Protein AF-A0A1M6CN51-F1 (afdb_monomer_lite)

Structure (mmCIF, N/CA/C/O backbone):
data_AF-A0A1M6CN51-F1
#
_entry.id   AF-A0A1M6CN51-F1
#
loop_
_atom_site.group_PDB
_atom_site.id
_atom_site.type_symbol
_atom_site.label_atom_id
_atom_site.label_alt_id
_atom_site.label_comp_id
_atom_site.label_asym_id
_atom_site.label_entity_id
_atom_site.label_seq_id
_atom_site.pdbx_PDB_ins_code
_atom_site.Cartn_x
_atom_site.Cartn_y
_atom_site.Cartn_z
_atom_site.occupancy
_atom_site.B_iso_or_equiv
_atom_site.auth_seq_id
_atom_site.auth_comp_id
_atom_site.auth_asym_id
_atom_site.auth_atom_id
_atom_site.pdbx_PDB_model_num
ATOM 1 N N . MET A 1 1 ? 4.455 13.875 -5.455 1.00 70.81 1 MET A N 1
ATOM 2 C CA . MET A 1 1 ? 3.608 12.753 -5.972 1.00 70.81 1 MET A CA 1
ATOM 3 C C . MET A 1 1 ? 3.822 12.435 -7.458 1.00 70.81 1 MET A C 1
ATOM 5 O O . MET A 1 1 ? 3.628 13.310 -8.303 1.00 70.81 1 MET A O 1
ATOM 9 N N . SER A 1 2 ? 4.143 11.177 -7.787 1.00 81.31 2 SER A N 1
ATOM 10 C CA . SER A 1 2 ? 4.298 10.667 -9.165 1.00 81.31 2 SER A CA 1
ATOM 11 C C . SER A 1 2 ? 2.958 10.481 -9.903 1.00 81.31 2 SER A C 1
ATOM 13 O O . SER A 1 2 ? 1.896 10.460 -9.279 1.00 81.31 2 SER A O 1
ATOM 15 N N . LYS A 1 3 ? 2.988 10.319 -11.240 1.00 83.62 3 LYS A N 1
ATOM 16 C CA . LYS A 1 3 ? 1.780 10.038 -12.046 1.00 83.62 3 LYS A CA 1
ATOM 17 C C . LYS A 1 3 ? 1.079 8.756 -11.584 1.00 83.62 3 LYS A C 1
ATOM 19 O O . LYS A 1 3 ? -0.116 8.791 -11.320 1.00 83.62 3 LYS A O 1
ATOM 24 N N . PHE A 1 4 ? 1.836 7.674 -11.394 1.00 84.75 4 PHE A N 1
ATOM 25 C CA . PHE A 1 4 ? 1.310 6.411 -10.875 1.00 84.75 4 PHE A CA 1
ATOM 26 C C . PHE A 1 4 ? 0.588 6.593 -9.532 1.00 84.75 4 PHE A C 1
ATOM 28 O O . PHE A 1 4 ? -0.535 6.124 -9.374 1.00 84.75 4 PHE A O 1
ATOM 35 N N . GLN A 1 5 ? 1.192 7.322 -8.582 1.00 87.62 5 GLN A N 1
ATOM 36 C CA . GLN A 1 5 ? 0.564 7.596 -7.284 1.00 87.62 5 GLN A CA 1
ATOM 37 C C . GLN A 1 5 ? -0.770 8.335 -7.450 1.00 87.62 5 GLN A C 1
ATOM 39 O O . GLN A 1 5 ? -1.761 7.958 -6.827 1.00 87.62 5 GLN A O 1
ATOM 44 N N . LYS A 1 6 ? -0.813 9.358 -8.314 1.00 88.75 6 LYS A N 1
ATOM 45 C CA . LYS A 1 6 ? -2.038 10.122 -8.594 1.00 88.75 6 LYS A CA 1
ATOM 46 C C . LYS A 1 6 ? -3.128 9.241 -9.200 1.00 88.75 6 LYS A C 1
ATOM 48 O O . LYS A 1 6 ? -4.246 9.244 -8.692 1.00 88.75 6 LYS A O 1
ATOM 53 N N . ASP A 1 7 ? -2.801 8.467 -10.232 1.00 90.19 7 ASP A N 1
ATOM 54 C CA . ASP A 1 7 ? -3.760 7.591 -10.915 1.00 90.19 7 ASP A CA 1
ATOM 55 C C . ASP A 1 7 ? -4.282 6.496 -9.975 1.00 90.19 7 ASP A C 1
ATOM 57 O O . ASP A 1 7 ? -5.479 6.197 -9.957 1.00 90.19 7 ASP A O 1
ATOM 61 N N . PHE A 1 8 ? -3.409 5.950 -9.125 1.00 91.81 8 PHE A N 1
ATOM 62 C CA . PHE A 1 8 ? -3.781 4.968 -8.114 1.00 91.81 8 PHE A CA 1
ATOM 63 C C . PHE A 1 8 ? -4.723 5.536 -7.056 1.00 91.81 8 PHE A C 1
ATOM 65 O O . PHE A 1 8 ? -5.809 4.989 -6.857 1.00 91.81 8 PHE A O 1
ATOM 72 N N . PHE A 1 9 ? -4.375 6.657 -6.424 1.00 92.94 9 PHE A N 1
ATOM 73 C CA . PHE A 1 9 ? -5.248 7.278 -5.428 1.00 92.94 9 PHE A CA 1
ATOM 74 C C . PHE A 1 9 ? -6.571 7.751 -6.034 1.00 92.94 9 PHE A C 1
ATOM 76 O O . PHE A 1 9 ? -7.628 7.513 -5.451 1.00 92.94 9 PHE A O 1
ATOM 83 N N . TYR A 1 10 ? -6.547 8.318 -7.241 1.00 92.75 10 TYR A N 1
ATOM 84 C CA . TYR A 1 10 ? -7.762 8.679 -7.969 1.00 92.75 10 TYR A CA 1
ATOM 85 C C . TYR A 1 10 ? -8.658 7.458 -8.212 1.00 92.75 10 TYR A C 1
ATOM 87 O O . TYR A 1 10 ? -9.875 7.528 -8.026 1.00 92.75 10 TYR A O 1
ATOM 95 N N . LYS A 1 11 ? -8.077 6.314 -8.591 1.00 92.62 11 LYS A N 1
ATOM 96 C CA . LYS A 1 11 ? -8.832 5.076 -8.793 1.00 92.62 11 LYS A CA 1
ATOM 97 C C . LYS A 1 11 ? -9.428 4.554 -7.483 1.00 92.62 11 LYS A C 1
ATOM 99 O O . LYS A 1 11 ? -10.592 4.153 -7.476 1.00 92.62 11 LYS A O 1
ATOM 104 N N . LEU A 1 12 ? -8.669 4.584 -6.386 1.00 94.19 12 LEU A N 1
ATOM 105 C CA . LEU A 1 12 ? -9.146 4.181 -5.059 1.00 94.19 12 LEU A CA 1
ATOM 106 C C . LEU A 1 12 ? -10.348 5.020 -4.603 1.00 94.19 12 LEU A C 1
ATOM 108 O O . LEU A 1 12 ? -11.352 4.453 -4.163 1.00 94.19 12 LEU A O 1
ATOM 112 N N . ILE A 1 13 ? -10.276 6.343 -4.768 1.00 94.12 13 ILE A N 1
ATOM 113 C CA . ILE A 1 13 ? -11.360 7.261 -4.398 1.00 94.12 13 ILE A CA 1
ATOM 114 C C . ILE A 1 13 ? -12.605 6.984 -5.245 1.00 94.12 13 ILE A C 1
ATOM 116 O O . ILE A 1 13 ? -13.660 6.639 -4.719 1.00 94.12 13 ILE A O 1
ATOM 120 N N . ASN A 1 14 ? -12.478 7.073 -6.571 1.00 93.56 14 ASN A N 1
ATOM 121 C CA . ASN A 1 14 ? -13.646 7.109 -7.456 1.00 93.56 14 ASN A CA 1
ATOM 122 C C . ASN A 1 14 ? -14.290 5.746 -7.710 1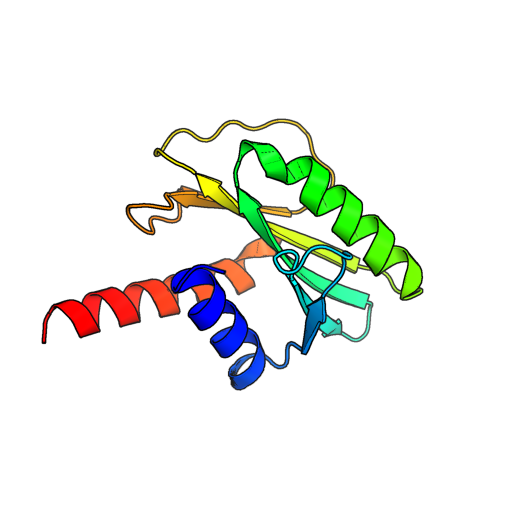.00 93.56 14 ASN A C 1
ATOM 124 O O . ASN A 1 14 ? -15.427 5.688 -8.168 1.00 93.56 14 ASN A O 1
ATOM 128 N N . SER A 1 15 ? -13.565 4.646 -7.497 1.00 92.81 15 SER A N 1
ATOM 129 C CA . SER A 1 15 ? -14.065 3.302 -7.820 1.00 92.81 15 SER A CA 1
ATOM 130 C C . SER A 1 15 ? -14.194 2.379 -6.613 1.00 92.81 15 SER A C 1
ATOM 132 O O . SER A 1 15 ? -14.909 1.387 -6.708 1.00 92.81 15 SER A O 1
ATOM 134 N N . TYR A 1 16 ? -13.521 2.667 -5.494 1.00 93.06 16 TYR A N 1
ATOM 135 C CA . TYR A 1 16 ? -13.432 1.718 -4.378 1.00 93.06 16 TYR A CA 1
ATOM 136 C C . TYR A 1 16 ? -13.848 2.289 -3.019 1.00 93.06 16 TYR A C 1
ATOM 138 O O . TYR A 1 16 ? -13.828 1.541 -2.034 1.00 93.06 16 TYR A O 1
ATOM 146 N N . GLY A 1 17 ? -14.281 3.554 -2.969 1.00 92.94 17 GLY A N 1
ATOM 147 C CA . GLY A 1 17 ? -14.813 4.192 -1.762 1.00 92.94 17 GLY A CA 1
ATOM 148 C C . GLY A 1 17 ? -13.744 4.521 -0.722 1.00 92.94 17 GLY A C 1
ATOM 149 O O . GLY A 1 17 ? -14.035 4.512 0.471 1.00 92.94 17 GLY A O 1
ATOM 150 N N . PHE A 1 18 ? -12.504 4.747 -1.159 1.00 96.62 18 PHE A N 1
ATOM 151 C CA . PHE A 1 18 ? -11.449 5.236 -0.278 1.00 96.62 18 PHE A CA 1
ATOM 152 C C . PHE A 1 18 ? -11.548 6.754 -0.102 1.00 96.62 18 PHE A C 1
ATOM 154 O O . PHE A 1 18 ? -11.944 7.478 -1.013 1.00 96.62 18 PHE A O 1
ATOM 161 N N . VAL A 1 19 ? -11.102 7.232 1.051 1.00 95.25 19 VAL A N 1
ATOM 162 C CA . VAL A 1 19 ? -10.774 8.636 1.304 1.00 95.25 19 VAL A CA 1
ATOM 163 C C . VAL A 1 19 ? -9.256 8.744 1.367 1.00 95.25 19 VAL A C 1
ATOM 165 O O . VAL A 1 19 ? -8.609 7.857 1.914 1.00 95.25 19 VAL A O 1
ATOM 168 N N . VAL A 1 20 ? -8.671 9.791 0.794 1.00 93.44 20 VAL A N 1
ATOM 169 C CA . VAL A 1 20 ? -7.226 10.033 0.893 1.00 93.44 20 VAL A CA 1
ATOM 170 C C . VAL A 1 20 ? -6.991 11.166 1.872 1.00 93.44 20 VAL A C 1
ATOM 172 O O . VAL A 1 20 ? -7.557 12.246 1.723 1.00 93.44 20 VAL A O 1
ATOM 175 N N . GLU A 1 21 ? -6.163 10.898 2.872 1.00 92.19 21 GLU A N 1
ATOM 176 C CA . GLU A 1 21 ? -5.802 11.833 3.928 1.00 92.19 21 GLU A CA 1
ATOM 177 C C . GLU A 1 21 ? -4.278 12.013 3.933 1.00 92.19 21 GLU A C 1
ATOM 179 O O . GLU A 1 21 ? -3.517 11.089 3.629 1.00 92.19 21 GLU A O 1
ATOM 184 N N . GLN A 1 22 ? -3.828 13.222 4.257 1.00 86.88 22 GLN A N 1
ATOM 185 C CA . GLN A 1 22 ? -2.421 13.497 4.525 1.00 86.88 22 GLN A CA 1
ATOM 186 C C . GLN A 1 22 ? -2.140 13.151 5.991 1.00 86.88 22 GLN A C 1
ATOM 188 O O . GLN A 1 22 ? -2.904 13.552 6.871 1.00 86.88 22 GLN A O 1
ATOM 193 N N . TYR A 1 23 ? -1.079 12.386 6.250 1.00 79.25 23 TYR A N 1
ATOM 194 C CA . TYR A 1 23 ? -0.796 11.851 7.590 1.00 79.25 23 TYR A CA 1
ATOM 195 C C . TYR A 1 23 ? 0.514 12.357 8.203 1.00 79.25 23 TYR A C 1
ATOM 197 O O . TYR A 1 23 ? 0.829 12.005 9.338 1.00 79.25 23 TYR A O 1
ATOM 205 N N . SER A 1 24 ? 1.269 13.191 7.486 1.00 76.38 24 SER A N 1
ATOM 206 C CA . SER A 1 24 ? 2.437 13.887 8.026 1.00 76.38 24 SER A CA 1
ATOM 207 C C . SER A 1 24 ? 2.479 15.344 7.561 1.00 76.38 24 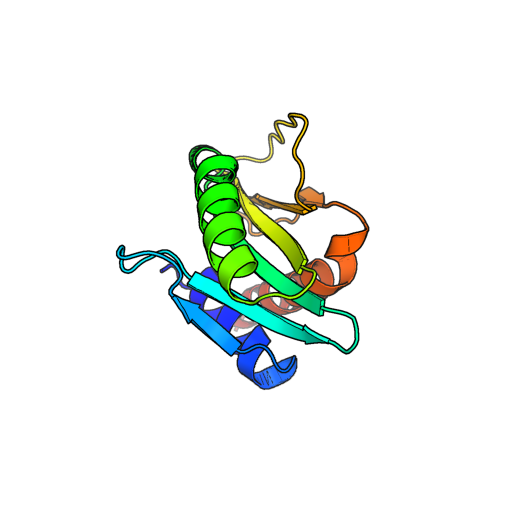SER A C 1
ATOM 209 O O . SER A 1 24 ? 1.839 15.715 6.579 1.00 76.38 24 SER A O 1
ATOM 211 N N . GLU A 1 25 ? 3.246 16.176 8.269 1.00 69.94 25 GLU A N 1
ATOM 212 C CA . GLU A 1 25 ? 3.440 17.595 7.930 1.00 69.94 25 GLU A CA 1
ATOM 213 C C . GLU A 1 25 ? 4.181 17.802 6.599 1.00 69.94 25 GLU A C 1
ATOM 215 O O . GLU A 1 25 ? 4.228 18.913 6.077 1.00 69.94 25 GLU A O 1
ATOM 220 N N . THR A 1 26 ? 4.756 16.740 6.025 1.00 66.62 26 THR A N 1
ATOM 221 C CA . THR A 1 26 ? 5.386 16.808 4.705 1.00 66.62 26 THR A CA 1
ATOM 222 C C . THR A 1 26 ? 4.344 16.611 3.607 1.00 66.62 26 THR A C 1
ATOM 224 O O . THR A 1 26 ? 3.492 15.728 3.698 1.00 66.62 26 THR A O 1
ATOM 227 N N . GLU A 1 27 ? 4.420 17.415 2.544 1.00 61.12 27 GLU A N 1
ATOM 228 C CA . GLU A 1 27 ? 3.436 17.441 1.445 1.00 61.12 27 GLU A CA 1
ATOM 229 C C . GLU A 1 27 ? 3.365 16.155 0.597 1.00 61.12 27 GLU A C 1
ATOM 231 O O . GLU A 1 27 ? 2.604 16.098 -0.366 1.00 61.12 27 GLU A O 1
ATOM 236 N N . GLU A 1 28 ? 4.151 15.121 0.904 1.00 71.00 28 GLU A N 1
ATOM 237 C CA . GLU A 1 28 ? 4.250 13.915 0.071 1.00 71.00 28 GLU A CA 1
ATOM 238 C C . GLU A 1 28 ? 3.707 12.635 0.723 1.00 71.00 28 GLU A C 1
ATOM 240 O O . GLU A 1 28 ? 3.558 11.624 0.030 1.00 71.00 28 GLU A O 1
ATOM 245 N N . ASP A 1 29 ? 3.346 12.678 2.008 1.00 82.56 29 ASP A N 1
ATOM 246 C CA . ASP A 1 29 ? 2.899 11.508 2.769 1.00 82.56 29 ASP A CA 1
ATOM 247 C C . ASP A 1 29 ? 1.362 11.410 2.768 1.00 82.56 29 ASP A C 1
ATOM 249 O O . ASP A 1 29 ? 0.660 11.998 3.599 1.00 82.56 29 ASP A O 1
ATOM 253 N N . PHE A 1 30 ? 0.838 10.631 1.817 1.00 90.38 30 PHE A N 1
ATOM 254 C CA . PHE A 1 30 ? -0.594 10.366 1.660 1.00 90.38 30 PHE A CA 1
ATOM 255 C C . PHE A 1 30 ? -0.965 8.916 1.957 1.00 90.38 30 PHE A C 1
ATOM 257 O O . PHE A 1 30 ? -0.263 7.968 1.599 1.00 90.38 30 PHE A O 1
ATOM 264 N N . LEU A 1 31 ? -2.131 8.767 2.567 1.00 93.06 31 LEU A N 1
ATOM 265 C CA . LEU A 1 31 ? -2.696 7.528 3.072 1.00 93.06 31 LEU A CA 1
ATOM 266 C C . LEU A 1 31 ? -4.115 7.410 2.523 1.00 93.06 31 LEU A C 1
ATOM 268 O O . LEU A 1 31 ? -4.949 8.286 2.742 1.00 93.06 31 LEU A O 1
ATOM 272 N N . ALA A 1 32 ? -4.406 6.315 1.826 1.00 96.44 32 ALA A N 1
ATOM 273 C CA . ALA A 1 32 ? -5.771 5.988 1.443 1.00 96.44 32 ALA A CA 1
ATOM 274 C C . ALA A 1 32 ? -6.423 5.134 2.528 1.00 96.44 32 ALA A C 1
ATOM 276 O O . ALA A 1 32 ? -5.869 4.116 2.934 1.00 96.44 32 ALA A O 1
ATOM 277 N N . LEU A 1 33 ? -7.618 5.522 2.956 1.00 96.88 33 LEU A N 1
ATOM 278 C CA . LEU A 1 33 ? -8.405 4.873 3.991 1.00 96.88 33 LEU A CA 1
ATOM 279 C C . LEU A 1 33 ? -9.725 4.370 3.435 1.00 96.88 33 LEU A C 1
ATOM 281 O O . LEU A 1 33 ? -10.487 5.127 2.836 1.00 96.88 33 LEU A O 1
ATOM 285 N N . LYS A 1 34 ? -10.038 3.110 3.712 1.00 96.06 34 LYS A N 1
ATOM 286 C CA . LYS A 1 34 ? -11.378 2.564 3.543 1.00 96.06 34 LYS A CA 1
ATOM 287 C C . LYS A 1 34 ? -11.893 2.070 4.884 1.00 96.06 34 LYS A C 1
ATOM 289 O O . LYS A 1 34 ? -11.339 1.144 5.474 1.00 96.06 34 LYS A O 1
ATOM 294 N N . TYR A 1 35 ? -12.961 2.700 5.352 1.00 94.44 35 TYR A N 1
ATOM 295 C CA . TYR A 1 35 ? -13.647 2.303 6.572 1.00 94.44 35 TYR A CA 1
ATOM 296 C C . TYR A 1 35 ? -14.511 1.072 6.279 1.00 94.44 35 TYR A C 1
ATOM 298 O O . TYR A 1 35 ? -15.334 1.084 5.364 1.00 94.44 35 TYR A O 1
ATOM 306 N N . ILE A 1 36 ? -14.291 0.008 7.043 1.00 92.06 36 ILE A N 1
ATOM 307 C CA . ILE A 1 36 ? -15.057 -1.241 7.011 1.00 92.06 36 ILE A CA 1
ATOM 308 C C . ILE A 1 36 ? -15.663 -1.483 8.398 1.00 92.06 36 ILE A C 1
ATOM 310 O O . ILE A 1 36 ? -15.274 -0.819 9.360 1.00 92.06 36 ILE A O 1
ATOM 314 N N . GLU A 1 37 ? -16.618 -2.410 8.512 1.00 89.81 37 GLU A N 1
ATOM 315 C CA . GLU A 1 37 ? -17.333 -2.673 9.775 1.00 89.81 37 GLU A CA 1
ATOM 316 C C . GLU A 1 37 ? -16.370 -2.896 10.953 1.00 89.81 37 GLU A C 1
ATOM 318 O O . GLU A 1 37 ? -16.511 -2.263 11.999 1.00 89.81 37 GLU A O 1
ATOM 323 N N . ASP A 1 38 ? -15.319 -3.690 10.733 1.00 87.38 38 ASP A N 1
ATOM 324 C CA . ASP A 1 38 ? -14.370 -4.099 11.774 1.00 87.38 38 ASP A CA 1
ATOM 325 C C . ASP A 1 38 ? -13.093 -3.248 11.869 1.00 87.38 38 ASP A C 1
ATOM 327 O O . ASP A 1 38 ? -12.196 -3.571 12.653 1.00 87.38 38 ASP A O 1
ATOM 331 N N . GLY A 1 39 ? -12.965 -2.161 11.099 1.00 95.25 39 GLY A N 1
ATOM 332 C CA . GLY A 1 39 ? -11.751 -1.347 11.142 1.00 95.25 39 GLY A CA 1
ATOM 333 C C . GLY A 1 39 ? -11.477 -0.482 9.919 1.00 95.25 39 GLY A C 1
ATOM 334 O O . GLY A 1 39 ? -12.378 -0.009 9.229 1.00 95.25 39 GLY A O 1
ATOM 335 N N . ILE A 1 40 ? -10.194 -0.237 9.684 1.00 96.19 40 ILE A N 1
ATOM 336 C CA . ILE A 1 40 ? -9.681 0.612 8.616 1.00 96.19 40 ILE A CA 1
ATOM 337 C C . ILE A 1 40 ? -8.742 -0.215 7.742 1.00 96.19 40 ILE A C 1
ATOM 339 O O . ILE A 1 40 ? -7.716 -0.716 8.198 1.00 96.19 40 ILE A O 1
ATOM 343 N N . TYR A 1 41 ? -9.082 -0.324 6.466 1.00 95.25 41 TYR A N 1
ATOM 344 C CA . TYR A 1 41 ? -8.190 -0.858 5.449 1.00 95.25 41 TYR A CA 1
ATOM 345 C C . TYR A 1 41 ? -7.390 0.308 4.866 1.00 95.25 41 TYR A C 1
ATOM 347 O O . TYR A 1 41 ? -7.970 1.171 4.199 1.00 95.25 41 TYR A O 1
ATOM 355 N N . SER A 1 42 ? -6.088 0.379 5.151 1.00 96.75 42 SER A N 1
ATOM 356 C CA . SER A 1 42 ? -5.249 1.508 4.750 1.00 96.75 42 SER A CA 1
ATOM 357 C C . SER A 1 42 ? -4.203 1.125 3.709 1.00 96.75 42 SER A C 1
ATOM 359 O O . SER A 1 42 ? -3.664 0.019 3.714 1.00 96.75 42 SER A O 1
ATOM 361 N N . VAL A 1 43 ? -3.919 2.051 2.793 1.00 97.38 43 VAL A N 1
ATOM 362 C CA . VAL A 1 43 ? -2.915 1.876 1.740 1.00 97.38 43 VAL A CA 1
ATOM 363 C C . VAL A 1 43 ? -1.981 3.077 1.708 1.00 97.38 43 VAL A C 1
ATOM 365 O O . VAL A 1 43 ? -2.440 4.217 1.629 1.00 97.38 43 VAL A O 1
ATOM 368 N N . ILE A 1 44 ? -0.678 2.811 1.721 1.00 95.56 44 ILE A N 1
ATOM 369 C CA . ILE A 1 44 ? 0.385 3.809 1.557 1.00 95.56 44 ILE A CA 1
ATOM 370 C C . ILE A 1 44 ? 1.307 3.407 0.404 1.00 95.56 44 ILE A C 1
ATOM 372 O O . ILE A 1 44 ? 1.323 2.247 -0.013 1.00 95.56 44 ILE A O 1
ATOM 376 N N . ILE A 1 45 ? 2.076 4.365 -0.113 1.00 94.50 45 ILE A N 1
ATOM 377 C CA . ILE A 1 45 ? 3.096 4.123 -1.139 1.00 94.50 45 ILE A CA 1
ATOM 378 C C . ILE A 1 45 ? 4.439 4.606 -0.605 1.00 94.50 45 ILE A C 1
ATOM 380 O O . ILE A 1 45 ? 4.560 5.761 -0.205 1.00 94.50 45 ILE A O 1
ATOM 384 N N . SER A 1 46 ? 5.454 3.748 -0.646 1.00 92.94 46 SER A N 1
ATOM 385 C CA . SER A 1 46 ? 6.794 4.054 -0.141 1.00 92.94 46 SER A CA 1
ATOM 386 C C . SER A 1 46 ? 7.867 3.710 -1.167 1.00 92.94 46 SER A C 1
ATOM 388 O O . SER A 1 46 ? 7.690 2.816 -1.994 1.00 92.94 46 SER A O 1
ATOM 390 N N . LYS A 1 47 ? 9.014 4.386 -1.089 1.00 92.25 47 LYS A N 1
ATOM 391 C CA . LYS A 1 47 ? 10.260 3.872 -1.676 1.00 92.25 47 LYS A CA 1
ATOM 392 C C . LYS A 1 47 ? 10.795 2.751 -0.787 1.00 92.25 47 LYS A C 1
ATOM 394 O O . LYS A 1 47 ? 10.542 2.770 0.417 1.00 92.25 47 LYS A O 1
ATOM 399 N N . GLU A 1 48 ? 11.567 1.821 -1.345 1.00 91.69 48 GLU A N 1
ATOM 400 C CA . GLU A 1 48 ? 12.147 0.694 -0.591 1.00 91.69 48 GLU A CA 1
ATOM 401 C C . GLU A 1 48 ? 12.853 1.132 0.701 1.00 91.69 48 GLU A C 1
ATOM 403 O O . GLU A 1 48 ? 12.545 0.625 1.780 1.00 91.69 48 GLU A O 1
ATOM 408 N N . LYS A 1 49 ? 13.736 2.133 0.600 1.00 91.06 49 LYS A N 1
ATOM 409 C CA . LYS A 1 49 ? 14.505 2.671 1.733 1.00 91.06 49 LYS A CA 1
ATOM 410 C C . LYS A 1 49 ? 13.645 3.337 2.816 1.00 91.06 49 LYS A C 1
ATOM 412 O O . LYS A 1 49 ? 14.068 3.423 3.964 1.00 91.06 49 LYS A O 1
ATOM 417 N N . ASP A 1 50 ? 12.445 3.790 2.453 1.00 92.00 50 ASP A N 1
ATOM 418 C CA . ASP A 1 50 ? 11.553 4.568 3.317 1.00 92.00 50 ASP A CA 1
ATOM 419 C C . ASP A 1 50 ? 10.366 3.723 3.830 1.00 92.00 50 ASP A C 1
ATOM 421 O O . ASP A 1 50 ? 9.521 4.215 4.577 1.00 92.00 50 ASP A O 1
ATOM 425 N N . GLN A 1 51 ? 10.282 2.435 3.467 1.00 92.38 51 GLN A N 1
ATOM 426 C CA . GLN A 1 51 ? 9.106 1.596 3.735 1.00 92.38 51 GLN A CA 1
ATOM 427 C C . GLN A 1 51 ? 8.745 1.502 5.225 1.00 92.38 51 GLN A C 1
ATOM 429 O O . GLN A 1 51 ? 7.568 1.563 5.577 1.00 92.38 51 GLN A O 1
ATOM 434 N N . LYS A 1 52 ? 9.753 1.383 6.097 1.00 93.12 52 LYS A N 1
ATOM 435 C CA . LYS A 1 52 ? 9.573 1.259 7.548 1.00 93.12 52 LYS A CA 1
ATOM 436 C C . LYS A 1 52 ? 9.141 2.577 8.165 1.00 93.12 52 LYS A C 1
ATOM 438 O O . LYS A 1 52 ? 8.144 2.610 8.872 1.00 93.12 52 LYS A O 1
ATOM 443 N N . ILE A 1 53 ? 9.857 3.660 7.862 1.00 92.56 53 ILE A N 1
ATOM 444 C CA . ILE A 1 53 ? 9.547 4.978 8.421 1.00 92.56 53 ILE A CA 1
ATOM 445 C C . ILE A 1 53 ? 8.161 5.458 7.978 1.00 92.56 53 ILE A C 1
ATOM 447 O O . ILE A 1 53 ? 7.407 5.984 8.794 1.00 92.56 53 ILE A O 1
ATOM 451 N N . ASN A 1 54 ? 7.775 5.202 6.726 1.00 93.38 54 ASN A N 1
ATOM 452 C CA . ASN A 1 54 ? 6.444 5.543 6.233 1.00 93.38 54 ASN A CA 1
ATOM 453 C C . ASN A 1 54 ? 5.354 4.690 6.888 1.00 93.38 54 ASN A C 1
ATOM 455 O O . ASN A 1 54 ? 4.306 5.229 7.242 1.00 93.38 54 ASN A O 1
ATOM 459 N N . ALA A 1 55 ? 5.601 3.392 7.092 1.00 94.25 55 ALA A N 1
ATOM 460 C CA . ALA A 1 55 ? 4.671 2.520 7.804 1.00 94.25 55 ALA A CA 1
ATOM 461 C C . ALA A 1 55 ? 4.501 2.935 9.274 1.00 94.25 55 ALA A C 1
ATOM 463 O O . ALA A 1 55 ? 3.368 3.011 9.735 1.00 94.25 55 ALA A O 1
ATOM 464 N N . THR A 1 56 ? 5.584 3.280 9.979 1.00 94.19 56 THR A N 1
ATOM 465 C CA . THR A 1 56 ? 5.528 3.764 11.370 1.00 94.19 56 THR A CA 1
ATOM 466 C C . THR A 1 56 ? 4.731 5.061 11.486 1.00 94.19 56 THR A C 1
ATOM 468 O O . THR A 1 56 ? 3.817 5.142 12.299 1.00 94.19 56 THR A O 1
ATOM 471 N N . LYS A 1 57 ? 4.991 6.051 10.625 1.00 93.69 57 LYS A N 1
ATOM 472 C CA . LYS A 1 57 ? 4.202 7.294 10.593 1.00 93.69 57 LYS A CA 1
ATOM 473 C C . LYS A 1 57 ? 2.715 7.031 10.309 1.00 93.69 57 LYS A C 1
ATOM 475 O O . LYS A 1 57 ? 1.840 7.648 10.912 1.00 93.69 57 LYS A O 1
ATOM 480 N N . ALA A 1 58 ? 2.412 6.117 9.383 1.00 94.69 58 ALA A N 1
ATOM 481 C CA . ALA A 1 58 ? 1.034 5.744 9.076 1.00 94.69 58 ALA A CA 1
ATOM 482 C C . ALA A 1 58 ? 0.363 5.024 10.258 1.00 94.69 58 ALA A C 1
ATOM 484 O O . ALA A 1 58 ? -0.806 5.273 10.538 1.00 94.69 58 ALA A O 1
ATOM 485 N N . GLU A 1 59 ? 1.095 4.163 10.966 1.00 95.31 59 GLU A N 1
ATOM 486 C CA . GLU A 1 59 ? 0.647 3.486 12.184 1.00 95.31 59 GLU A CA 1
ATOM 487 C C . GLU A 1 59 ? 0.333 4.490 13.302 1.00 95.31 59 GLU A C 1
ATOM 489 O O . GLU A 1 59 ? -0.753 4.443 13.879 1.00 95.31 59 GLU A O 1
ATOM 494 N N . GLU A 1 60 ? 1.226 5.447 13.561 1.00 94.25 60 GLU A N 1
ATOM 495 C CA . GLU A 1 60 ? 1.009 6.542 14.516 1.00 94.25 60 GLU A CA 1
ATOM 496 C C . GLU A 1 60 ? -0.268 7.323 14.193 1.00 94.25 60 GLU A C 1
ATOM 498 O O . GLU A 1 60 ? -1.109 7.537 15.068 1.00 94.25 60 GLU A O 1
ATOM 503 N N . TYR A 1 61 ? -0.464 7.674 12.921 1.00 94.50 61 TYR A N 1
ATOM 504 C CA . TYR A 1 61 ? -1.675 8.346 12.469 1.00 94.50 61 TYR A CA 1
ATOM 505 C C . TYR A 1 61 ? -2.934 7.490 12.662 1.00 94.50 61 TYR A C 1
ATOM 507 O O . TYR A 1 61 ? -3.940 7.965 13.192 1.00 94.50 61 TYR A O 1
ATOM 515 N N . LEU A 1 62 ? -2.898 6.218 12.260 1.00 95.12 62 LEU A N 1
ATOM 516 C CA . LEU A 1 62 ? -4.034 5.297 12.361 1.00 95.12 62 LEU A CA 1
ATOM 517 C C . LEU A 1 62 ? -4.423 5.006 13.814 1.00 95.12 62 LEU A C 1
ATOM 519 O O . LEU A 1 62 ? -5.615 4.886 14.106 1.00 95.12 62 LEU A O 1
ATOM 523 N N . ASN A 1 63 ? -3.458 4.984 14.735 1.00 95.06 63 ASN A N 1
ATOM 524 C CA . ASN A 1 63 ? -3.718 4.863 16.169 1.00 95.06 63 ASN A CA 1
ATOM 525 C C . ASN A 1 63 ? -4.611 6.003 16.695 1.00 95.06 63 ASN A C 1
ATOM 527 O O . ASN A 1 63 ? -5.459 5.769 17.557 1.00 95.06 63 ASN A O 1
ATOM 531 N N . THR A 1 64 ? -4.521 7.212 16.125 1.00 94.50 64 THR A N 1
ATOM 532 C CA . THR A 1 64 ? -5.401 8.339 16.503 1.00 94.50 64 THR A CA 1
ATOM 533 C C . THR A 1 64 ? -6.870 8.128 16.114 1.00 94.50 64 THR A C 1
ATOM 535 O O . THR A 1 64 ? -7.758 8.760 16.684 1.00 94.50 64 THR A O 1
ATOM 538 N N . LYS A 1 65 ? -7.160 7.217 15.173 1.00 92.44 65 LYS A N 1
ATOM 539 C CA . LYS A 1 65 ? -8.521 6.950 14.673 1.00 92.44 65 LYS A CA 1
ATOM 540 C C . LYS A 1 65 ? -9.344 6.043 15.594 1.00 92.44 65 LYS A C 1
ATOM 542 O O . LYS A 1 65 ? -10.530 5.847 15.328 1.00 92.44 65 LYS A O 1
ATOM 547 N N . ASN A 1 66 ? -8.739 5.484 16.649 1.00 91.44 66 ASN A N 1
ATOM 548 C CA . ASN A 1 66 ? -9.384 4.605 17.635 1.00 91.44 66 ASN A CA 1
ATOM 549 C C . ASN A 1 66 ? -10.196 3.447 17.004 1.00 91.44 66 ASN A C 1
ATOM 551 O O . ASN A 1 66 ? -11.321 3.143 17.407 1.00 91.44 66 ASN A O 1
ATOM 555 N N . LYS A 1 67 ? -9.638 2.820 15.962 1.00 94.25 67 LYS A N 1
ATOM 556 C CA . LYS A 1 67 ? -10.196 1.660 15.247 1.00 94.25 67 LYS A CA 1
ATOM 557 C C . LYS A 1 67 ? -9.072 0.674 14.939 1.00 94.25 67 LYS A C 1
ATOM 559 O O . LYS A 1 67 ? -7.929 1.086 14.775 1.00 94.25 67 LYS A O 1
ATOM 564 N N . LYS A 1 68 ? -9.395 -0.617 14.810 1.00 96.44 68 LYS A N 1
ATOM 565 C CA . LYS A 1 68 ? -8.444 -1.601 14.264 1.00 96.44 68 LYS A CA 1
ATOM 566 C C . LYS A 1 68 ? -8.072 -1.205 12.839 1.00 96.44 68 LYS A C 1
ATOM 568 O O . LYS A 1 68 ? -8.913 -0.668 12.118 1.00 96.44 68 LYS A O 1
ATOM 573 N N . PHE A 1 69 ? -6.850 -1.497 12.418 1.00 96.75 69 PHE A N 1
ATOM 574 C CA . PHE A 1 69 ? -6.398 -1.183 11.069 1.00 96.75 69 PHE A CA 1
ATOM 575 C C . PHE A 1 69 ? -5.470 -2.256 10.508 1.00 96.75 69 PHE A C 1
ATOM 577 O O . PHE A 1 69 ? -4.863 -3.026 11.250 1.00 96.75 69 PHE A O 1
ATOM 584 N N . ALA A 1 70 ? -5.360 -2.279 9.183 1.00 95.88 70 ALA A N 1
ATOM 585 C CA . ALA A 1 70 ? -4.359 -3.041 8.453 1.00 95.88 70 ALA A CA 1
ATOM 586 C C . ALA A 1 70 ? -3.670 -2.120 7.446 1.00 95.88 70 ALA A C 1
ATOM 588 O O . ALA A 1 70 ? -4.345 -1.497 6.627 1.00 95.88 70 ALA A O 1
ATOM 589 N N . ILE A 1 71 ? -2.339 -2.056 7.511 1.00 97.31 71 ILE A N 1
ATOM 590 C CA . ILE A 1 71 ? -1.517 -1.263 6.595 1.00 97.31 71 ILE A CA 1
ATOM 591 C C . ILE A 1 71 ? -1.111 -2.136 5.411 1.00 97.31 71 ILE A C 1
ATOM 593 O O . ILE A 1 71 ? -0.526 -3.206 5.591 1.00 97.31 71 ILE A O 1
ATOM 597 N N . HIS A 1 72 ? -1.403 -1.657 4.205 1.00 97.81 72 HIS A N 1
ATOM 598 C CA . HIS A 1 72 ? -0.917 -2.203 2.943 1.00 97.81 72 HIS A CA 1
ATOM 599 C C . HIS A 1 72 ? 0.059 -1.207 2.313 1.00 97.81 72 HIS A C 1
ATOM 601 O O . HIS A 1 72 ? -0.332 -0.145 1.834 1.00 97.81 72 HIS A O 1
ATOM 607 N N . ASN A 1 73 ? 1.346 -1.539 2.326 1.00 96.62 73 ASN A N 1
ATOM 608 C CA . ASN A 1 73 ? 2.406 -0.695 1.798 1.00 96.62 73 ASN A CA 1
ATOM 609 C C . ASN A 1 73 ? 2.787 -1.138 0.382 1.00 96.62 73 ASN A C 1
ATOM 611 O O . ASN A 1 73 ? 3.305 -2.239 0.178 1.00 96.62 73 ASN A O 1
ATOM 615 N N . VAL A 1 74 ? 2.528 -0.274 -0.597 1.00 96.50 74 VAL A N 1
ATOM 616 C CA . VAL A 1 74 ? 3.024 -0.427 -1.964 1.00 96.50 74 VAL A CA 1
ATOM 617 C C . VAL A 1 74 ? 4.453 0.099 -2.011 1.00 96.50 74 VAL A C 1
ATOM 619 O O . VAL A 1 74 ? 4.689 1.303 -1.928 1.00 96.50 74 VAL A O 1
ATOM 622 N N . ILE A 1 75 ? 5.409 -0.809 -2.150 1.00 95.75 75 ILE A N 1
ATOM 623 C CA . ILE A 1 75 ? 6.838 -0.522 -2.130 1.00 95.75 75 ILE A CA 1
ATOM 624 C C . ILE A 1 75 ? 7.341 -0.437 -3.569 1.00 95.75 75 ILE A C 1
ATOM 626 O O . ILE A 1 75 ? 7.299 -1.418 -4.315 1.00 95.75 75 ILE A O 1
ATOM 630 N N . LEU A 1 76 ? 7.815 0.748 -3.945 1.00 94.25 76 LEU A N 1
ATOM 631 C CA . LEU A 1 76 ? 8.437 1.019 -5.235 1.00 94.25 76 LEU A CA 1
ATOM 632 C C . LEU A 1 76 ? 9.931 0.685 -5.163 1.00 94.25 76 LEU A C 1
ATOM 634 O O . LEU A 1 76 ? 10.669 1.311 -4.395 1.00 94.25 76 LEU A O 1
ATOM 638 N N . LEU A 1 77 ? 10.345 -0.290 -5.969 1.00 94.56 77 LEU A N 1
ATOM 639 C CA . LEU A 1 77 ? 11.726 -0.745 -6.116 1.00 94.56 77 LEU A CA 1
ATOM 640 C C . LEU A 1 77 ? 12.389 -0.112 -7.342 1.00 94.56 77 LEU A C 1
ATOM 642 O O . LEU A 1 77 ? 11.721 0.154 -8.346 1.00 94.56 77 LEU A O 1
ATOM 646 N N . GLU A 1 78 ? 13.700 0.105 -7.268 1.00 92.31 78 GLU A N 1
ATOM 647 C CA . GLU A 1 78 ? 14.51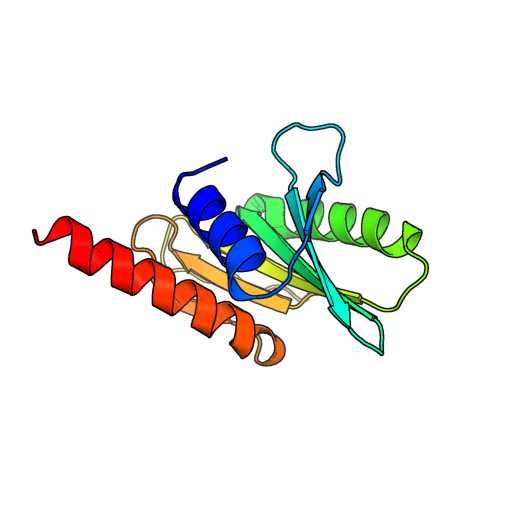0 0.576 -8.403 1.00 92.31 78 GLU A CA 1
ATOM 648 C C . GLU A 1 78 ? 14.867 -0.571 -9.368 1.00 92.31 78 GLU A C 1
ATOM 650 O O . GLU A 1 78 ? 15.074 -0.348 -10.560 1.00 92.31 78 GLU A O 1
ATOM 655 N N . ASP A 1 79 ? 14.860 -1.818 -8.892 1.00 92.31 79 ASP A N 1
ATOM 656 C CA . ASP A 1 79 ? 15.083 -3.013 -9.702 1.00 92.31 79 ASP A CA 1
ATOM 657 C C . ASP A 1 79 ? 14.104 -4.153 -9.340 1.00 92.31 79 ASP A C 1
ATOM 659 O O . ASP A 1 79 ? 13.085 -3.950 -8.677 1.00 92.31 79 ASP A O 1
ATOM 663 N N . ASP A 1 80 ? 14.352 -5.352 -9.875 1.00 93.94 80 ASP A N 1
ATOM 664 C CA . ASP A 1 80 ? 13.531 -6.546 -9.630 1.00 93.94 80 ASP A CA 1
ATOM 665 C C . ASP A 1 80 ? 13.953 -7.316 -8.354 1.00 93.94 80 ASP A C 1
ATOM 667 O O . ASP A 1 80 ? 13.402 -8.388 -8.083 1.00 93.94 80 ASP A O 1
ATOM 671 N N . MET A 1 81 ? 14.919 -6.814 -7.572 1.00 91.56 81 MET A N 1
ATOM 672 C CA . MET A 1 81 ? 15.412 -7.464 -6.357 1.00 91.56 81 MET A CA 1
ATOM 673 C C . MET A 1 81 ? 14.524 -7.138 -5.161 1.00 91.56 81 MET A C 1
ATOM 675 O O . MET A 1 81 ? 14.417 -6.002 -4.718 1.00 91.56 81 MET A O 1
ATOM 679 N N . VAL A 1 82 ? 13.903 -8.171 -4.595 1.00 91.06 82 VAL A N 1
ATOM 680 C CA . VAL A 1 82 ? 13.051 -8.039 -3.412 1.00 91.06 82 VAL A CA 1
ATOM 681 C C . VAL A 1 82 ? 13.860 -8.389 -2.166 1.00 91.06 82 VAL A C 1
ATOM 683 O O . VAL A 1 82 ? 14.195 -9.555 -1.955 1.00 91.06 82 VAL A O 1
ATOM 686 N N . ASN A 1 83 ? 14.138 -7.392 -1.324 1.00 85.38 83 ASN A N 1
ATOM 687 C CA . ASN A 1 83 ? 14.729 -7.601 -0.005 1.00 85.38 83 ASN A CA 1
ATOM 688 C C . ASN A 1 83 ? 13.638 -7.672 1.063 1.00 85.38 83 ASN A C 1
ATOM 690 O O . ASN A 1 83 ? 12.890 -6.719 1.288 1.00 85.38 83 ASN A O 1
ATOM 694 N N . GLU A 1 84 ? 13.553 -8.813 1.743 1.00 84.06 84 GLU A N 1
ATOM 695 C CA . GLU A 1 84 ? 12.560 -9.035 2.785 1.00 84.06 84 GLU A CA 1
ATOM 696 C C . GLU A 1 84 ? 13.196 -9.110 4.158 1.00 84.06 84 GLU A C 1
ATOM 698 O O . GLU A 1 84 ? 14.022 -9.967 4.462 1.00 84.06 84 GLU A O 1
ATOM 703 N N . GLU A 1 85 ? 12.702 -8.241 5.019 1.00 86.62 85 GLU A N 1
ATOM 704 C CA . GLU A 1 85 ? 12.909 -8.296 6.452 1.00 86.62 85 GLU A CA 1
ATOM 705 C C . GLU A 1 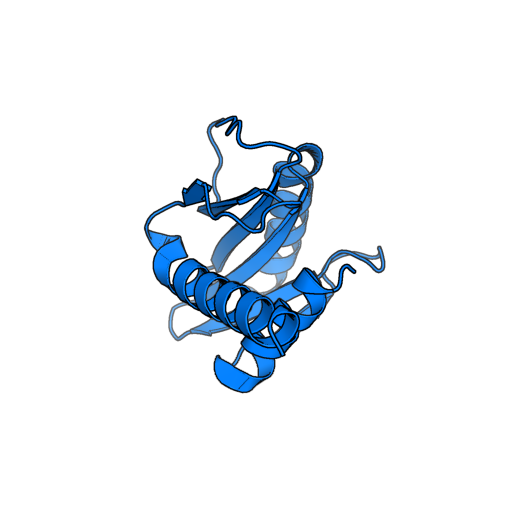85 ? 11.564 -8.499 7.164 1.00 86.62 85 GLU A C 1
ATOM 707 O O . GLU A 1 85 ? 10.511 -8.180 6.592 1.00 86.62 85 GLU A O 1
ATOM 712 N N . PRO A 1 86 ? 11.562 -9.052 8.389 1.00 87.44 86 PRO A N 1
ATOM 713 C CA . PRO A 1 86 ? 10.350 -9.154 9.191 1.00 87.44 86 PRO A CA 1
ATOM 714 C C . PRO A 1 86 ? 9.756 -7.769 9.479 1.00 87.44 86 PRO A C 1
ATOM 716 O O . PRO A 1 86 ? 10.450 -6.879 9.973 1.00 87.44 86 PRO A O 1
ATOM 719 N N . VAL A 1 87 ? 8.466 -7.600 9.185 1.00 91.50 87 VAL A N 1
ATOM 720 C CA . VAL A 1 87 ? 7.694 -6.368 9.413 1.00 91.50 87 VAL A CA 1
ATOM 721 C C . VAL A 1 87 ? 6.270 -6.697 9.877 1.00 91.50 87 VAL A C 1
ATOM 723 O O . VAL A 1 87 ? 5.801 -7.818 9.695 1.00 91.50 87 VAL A O 1
ATOM 726 N N . ASN A 1 88 ? 5.577 -5.723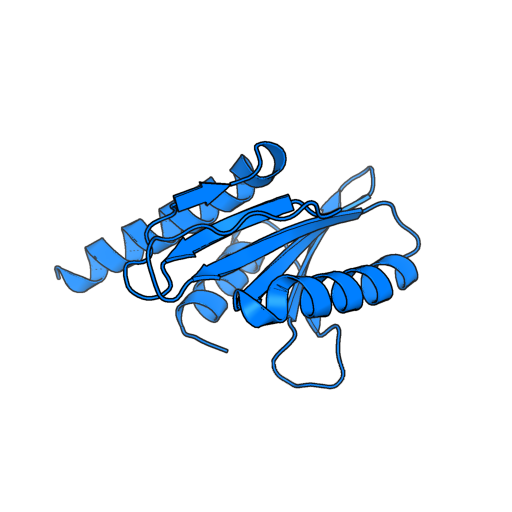 10.472 1.00 90.38 88 ASN A N 1
ATOM 727 C CA . ASN A 1 88 ? 4.214 -5.839 11.016 1.00 90.38 88 ASN A CA 1
ATOM 728 C C . ASN A 1 88 ? 3.120 -5.259 10.090 1.00 90.38 88 ASN A C 1
ATOM 730 O O . ASN A 1 88 ? 2.022 -4.951 10.548 1.00 90.38 88 ASN A O 1
ATOM 734 N N . PHE A 1 89 ? 3.398 -5.103 8.795 1.00 94.94 89 PHE A N 1
ATOM 735 C CA . PHE A 1 89 ? 2.463 -4.574 7.798 1.00 94.94 89 PHE A CA 1
ATOM 736 C C . PHE A 1 89 ? 2.495 -5.409 6.518 1.00 94.94 89 PHE A C 1
ATOM 738 O O . PHE A 1 89 ? 3.477 -6.096 6.239 1.00 94.94 89 PHE A O 1
ATOM 745 N N . ASN A 1 90 ? 1.428 -5.325 5.722 1.00 97.31 90 ASN A N 1
ATOM 746 C CA . ASN A 1 90 ? 1.350 -6.028 4.449 1.00 97.31 90 ASN A CA 1
ATOM 747 C C . ASN A 1 90 ? 2.123 -5.267 3.370 1.00 97.31 90 ASN A C 1
ATOM 749 O O . ASN A 1 90 ? 2.071 -4.039 3.305 1.00 97.31 90 ASN A O 1
ATOM 753 N N . ARG A 1 91 ? 2.790 -5.990 2.478 1.00 97.44 91 ARG A N 1
ATOM 754 C CA . ARG A 1 91 ? 3.659 -5.444 1.435 1.00 97.44 91 ARG A CA 1
ATOM 755 C C . ARG A 1 91 ? 3.175 -5.812 0.043 1.00 97.44 91 ARG A C 1
ATOM 757 O O . ARG A 1 91 ? 2.625 -6.892 -0.182 1.00 97.44 91 ARG A O 1
ATOM 764 N N . ILE A 1 92 ? 3.400 -4.904 -0.898 1.00 97.62 92 ILE A N 1
ATOM 765 C CA . ILE A 1 92 ? 3.217 -5.100 -2.336 1.00 97.62 92 ILE A CA 1
ATOM 766 C C . ILE A 1 92 ? 4.451 -4.515 -3.016 1.00 97.62 92 ILE A C 1
ATOM 768 O O . ILE A 1 92 ? 4.616 -3.302 -3.047 1.00 97.62 92 ILE A O 1
ATOM 772 N N . PHE A 1 93 ? 5.316 -5.363 -3.555 1.00 96.94 93 PHE A N 1
ATOM 773 C CA . PHE A 1 93 ? 6.546 -4.956 -4.222 1.00 96.94 93 PHE A CA 1
ATOM 774 C C . PHE A 1 93 ? 6.301 -4.742 -5.711 1.00 96.94 93 PHE A C 1
ATOM 776 O O . PHE A 1 93 ? 5.822 -5.642 -6.410 1.00 96.94 93 PHE A O 1
ATOM 783 N N . ILE A 1 94 ? 6.646 -3.552 -6.195 1.00 95.00 94 ILE A N 1
ATOM 784 C CA . ILE A 1 94 ? 6.483 -3.154 -7.591 1.00 95.00 94 ILE A CA 1
ATOM 785 C C . ILE A 1 94 ? 7.783 -2.536 -8.076 1.00 95.00 94 ILE A C 1
ATOM 787 O O . ILE A 1 94 ? 8.309 -1.626 -7.441 1.00 95.00 94 ILE A O 1
ATOM 791 N N . ASN A 1 95 ? 8.268 -2.975 -9.232 1.00 93.50 95 ASN A N 1
ATOM 792 C CA . ASN A 1 95 ? 9.347 -2.270 -9.909 1.00 93.50 95 ASN A CA 1
ATOM 793 C C . ASN A 1 95 ? 8.821 -0.913 -10.414 1.00 93.50 95 ASN A C 1
ATOM 795 O O . ASN A 1 95 ? 7.925 -0.860 -11.261 1.00 93.50 95 ASN A O 1
ATOM 799 N N . GLY A 1 96 ? 9.381 0.183 -9.901 1.00 87.62 96 GLY A N 1
ATOM 800 C CA . GLY A 1 96 ? 8.950 1.549 -10.198 1.00 87.62 96 GLY A CA 1
ATOM 801 C C . GLY A 1 96 ? 9.185 1.988 -11.647 1.00 87.62 96 GLY A C 1
ATOM 802 O O . GLY A 1 96 ? 8.527 2.921 -12.103 1.00 87.62 96 GLY A O 1
ATOM 803 N N . HIS A 1 97 ? 10.072 1.312 -12.384 1.00 86.25 97 HIS A N 1
ATOM 804 C CA . HIS A 1 97 ? 10.364 1.590 -13.792 1.00 86.25 97 HIS A CA 1
ATOM 805 C C . HIS A 1 97 ? 9.496 0.766 -14.747 1.00 86.25 97 HIS A C 1
ATOM 807 O O . HIS A 1 97 ? 8.945 1.303 -15.706 1.00 86.25 97 HIS A O 1
ATOM 813 N N . SER A 1 98 ? 9.377 -0.543 -14.510 1.00 88.00 98 SER A N 1
ATOM 814 C CA . SER A 1 98 ? 8.652 -1.456 -15.405 1.00 88.00 98 SER A CA 1
ATOM 815 C C . SER A 1 98 ? 7.164 -1.585 -15.070 1.00 88.00 98 SER A C 1
ATOM 817 O O . SER A 1 98 ? 6.391 -2.120 -15.871 1.00 88.00 98 SER A O 1
ATOM 819 N N . GLY A 1 99 ? 6.756 -1.136 -13.878 1.00 86.38 99 GLY A N 1
ATOM 820 C CA . GLY A 1 99 ? 5.411 -1.340 -13.347 1.00 86.38 99 GLY A CA 1
ATOM 821 C C . GLY A 1 99 ? 5.099 -2.811 -13.063 1.00 86.38 99 GLY A C 1
ATOM 822 O O . GLY A 1 99 ? 3.940 -3.182 -12.921 1.00 86.38 99 GLY A O 1
ATOM 823 N N . LYS A 1 100 ? 6.099 -3.696 -13.031 1.00 91.81 100 LYS A N 1
ATOM 824 C CA . LYS A 1 100 ? 5.896 -5.120 -12.753 1.00 91.81 100 LYS A CA 1
ATOM 825 C C . LYS A 1 100 ? 5.628 -5.321 -11.263 1.00 91.81 100 LYS A C 1
ATOM 827 O O . LYS A 1 100 ? 6.434 -4.914 -10.433 1.00 91.81 100 LYS A O 1
ATOM 832 N N . ILE A 1 101 ? 4.523 -5.986 -10.930 1.00 95.25 101 ILE A N 1
ATOM 833 C CA . ILE A 1 101 ? 4.276 -6.495 -9.575 1.00 95.25 101 ILE A CA 1
ATOM 834 C C . ILE A 1 101 ? 5.163 -7.728 -9.385 1.00 95.25 101 ILE A C 1
ATOM 836 O O . ILE A 1 101 ? 5.062 -8.686 -10.151 1.00 95.25 101 ILE A O 1
ATOM 840 N N . LEU A 1 102 ? 6.049 -7.685 -8.394 1.00 95.88 102 LEU A N 1
ATOM 841 C CA . LEU A 1 102 ? 7.073 -8.707 -8.169 1.00 95.88 102 LEU A CA 1
ATOM 842 C C . LEU A 1 102 ? 6.629 -9.723 -7.119 1.00 95.88 102 LEU A C 1
ATOM 844 O O . LEU A 1 102 ? 6.762 -10.928 -7.321 1.00 95.88 102 LEU A O 1
ATOM 848 N N . LYS A 1 103 ? 6.089 -9.230 -6.002 1.00 96.50 103 LYS A N 1
ATOM 849 C CA . LYS A 1 103 ? 5.644 -10.039 -4.865 1.00 96.50 103 LYS A CA 1
ATOM 850 C C . LYS A 1 103 ? 4.640 -9.252 -4.026 1.00 96.50 103 LYS A C 1
ATOM 852 O O . LYS A 1 103 ? 4.682 -8.025 -4.017 1.00 96.50 103 LYS A O 1
ATOM 857 N N . TYR A 1 104 ? 3.751 -9.930 -3.311 1.00 97.25 104 TYR A N 1
ATOM 858 C CA . TYR A 1 104 ? 2.852 -9.292 -2.352 1.00 97.25 104 TYR A CA 1
ATOM 859 C C . TYR A 1 104 ? 2.402 -10.264 -1.258 1.00 97.25 104 TYR A C 1
ATOM 861 O O . TYR A 1 104 ? 2.347 -11.475 -1.481 1.00 97.25 104 TYR A O 1
ATOM 869 N N . ASP A 1 105 ? 2.045 -9.724 -0.095 1.00 96.56 105 ASP A N 1
ATOM 870 C CA . ASP A 1 105 ? 1.413 -10.489 0.980 1.00 96.56 105 ASP A CA 1
ATOM 871 C C . ASP A 1 105 ? -0.042 -10.804 0.624 1.00 96.56 105 ASP A C 1
ATOM 873 O O . ASP A 1 105 ? -0.757 -9.948 0.109 1.00 96.56 105 ASP A O 1
ATOM 877 N N . MET A 1 106 ? -0.510 -12.021 0.915 1.00 94.81 106 MET A N 1
ATOM 878 C CA . MET A 1 106 ? -1.813 -12.528 0.452 1.00 94.81 106 MET A CA 1
ATOM 879 C C . MET A 1 106 ? -2.995 -11.596 0.775 1.00 94.81 106 MET A C 1
ATOM 881 O O . MET A 1 106 ? -3.870 -11.394 -0.064 1.00 94.81 106 MET A O 1
ATOM 885 N N . LEU A 1 107 ? -2.998 -10.959 1.951 1.00 94.12 107 LEU A N 1
ATOM 886 C CA . LEU A 1 107 ? -4.057 -10.027 2.367 1.00 94.12 107 LEU A CA 1
ATOM 887 C C . LEU A 1 107 ? -4.124 -8.748 1.506 1.00 94.12 107 LEU A C 1
ATOM 889 O O . LEU A 1 107 ? -5.118 -8.021 1.535 1.00 94.12 107 LEU A O 1
ATOM 893 N N . SER A 1 108 ? -3.082 -8.473 0.720 1.00 96.56 108 SER A N 1
ATOM 894 C CA . SER A 1 108 ? -3.001 -7.357 -0.225 1.00 96.56 108 SER A CA 1
ATOM 895 C C . SER A 1 108 ? -3.574 -7.668 -1.610 1.00 96.56 108 SER A C 1
ATOM 897 O O . SER A 1 108 ? -3.603 -6.774 -2.457 1.00 96.56 108 SER A O 1
ATOM 899 N N . GLU A 1 109 ? -4.041 -8.894 -1.875 1.00 96.06 109 GLU A N 1
ATOM 900 C CA . GLU A 1 109 ? -4.562 -9.286 -3.193 1.00 96.06 109 GLU A CA 1
ATOM 901 C C . GLU A 1 109 ? -5.629 -8.320 -3.760 1.00 96.06 109 GLU A C 1
ATOM 903 O O . GLU A 1 109 ? -5.555 -7.997 -4.952 1.00 96.06 109 GLU A O 1
ATOM 908 N N . PRO A 1 110 ? -6.583 -7.784 -2.966 1.00 93.44 110 PRO A N 1
ATOM 909 C CA . PRO A 1 110 ? -7.538 -6.802 -3.475 1.00 93.44 110 PRO A CA 1
ATOM 910 C C . PRO A 1 110 ? -6.858 -5.562 -4.065 1.00 93.44 110 PRO A C 1
ATOM 912 O O . PRO A 1 110 ? -7.227 -5.120 -5.150 1.00 93.44 110 PRO A O 1
ATOM 915 N N . ILE A 1 111 ? -5.827 -5.034 -3.402 1.00 96.12 111 ILE A N 1
ATOM 916 C CA . ILE A 1 111 ? -5.079 -3.867 -3.883 1.00 96.12 111 ILE A CA 1
ATOM 917 C C . ILE A 1 111 ? -4.250 -4.207 -5.115 1.00 96.12 111 ILE A C 1
ATOM 919 O O . ILE A 1 111 ? -4.220 -3.433 -6.070 1.00 96.12 111 ILE A O 1
ATOM 923 N N . VAL A 1 112 ? -3.642 -5.390 -5.146 1.00 96.25 112 VAL A N 1
ATOM 924 C CA . VAL A 1 112 ? -2.876 -5.868 -6.303 1.00 96.25 112 VAL A CA 1
ATOM 925 C C . VAL A 1 112 ? -3.742 -5.914 -7.561 1.00 96.25 112 VAL A C 1
ATOM 927 O O . VAL A 1 112 ? -3.306 -5.452 -8.614 1.00 96.25 112 VAL A O 1
ATOM 930 N N . LYS A 1 113 ? -4.993 -6.384 -7.459 1.00 93.88 113 LYS A N 1
ATOM 931 C CA . LYS A 1 113 ? -5.950 -6.380 -8.582 1.00 93.88 113 LYS A CA 1
ATOM 932 C C . LYS A 1 113 ? -6.247 -4.965 -9.084 1.00 93.88 113 LYS A C 1
ATOM 934 O O . LYS A 1 113 ? -6.340 -4.747 -10.290 1.00 93.88 113 LYS A O 1
ATOM 939 N N . ILE A 1 114 ? -6.357 -3.992 -8.179 1.00 93.12 114 ILE A N 1
ATOM 940 C CA . ILE A 1 114 ? -6.563 -2.581 -8.539 1.00 93.12 114 ILE A CA 1
ATOM 941 C C . ILE A 1 114 ? -5.344 -2.039 -9.286 1.00 93.12 114 ILE A C 1
ATOM 943 O O . ILE A 1 114 ? -5.499 -1.429 -10.343 1.00 93.12 114 ILE A O 1
ATOM 947 N N . ILE A 1 115 ? -4.144 -2.295 -8.764 1.00 93.44 115 ILE A N 1
ATOM 948 C CA . ILE A 1 115 ? -2.892 -1.843 -9.373 1.00 93.44 115 ILE A CA 1
ATOM 949 C C . ILE A 1 115 ? -2.704 -2.467 -10.759 1.00 93.44 115 ILE A C 1
ATOM 951 O O . ILE A 1 115 ? -2.413 -1.754 -11.717 1.00 93.44 115 ILE A O 1
ATOM 955 N N . ALA A 1 116 ? -2.940 -3.774 -10.897 1.00 91.62 116 ALA A N 1
ATOM 956 C CA . ALA A 1 116 ? -2.837 -4.474 -12.174 1.00 91.62 116 ALA A CA 1
ATOM 957 C C . ALA A 1 116 ? -3.744 -3.853 -13.249 1.00 91.62 116 ALA A C 1
ATOM 959 O O . ALA A 1 116 ? -3.303 -3.661 -14.381 1.00 91.62 116 ALA A O 1
ATOM 960 N N . ASN A 1 117 ? -4.976 -3.472 -12.893 1.00 87.62 117 ASN A N 1
ATOM 961 C CA . ASN A 1 117 ? -5.892 -2.811 -13.825 1.00 87.62 117 ASN A CA 1
ATOM 962 C C . ASN A 1 117 ? -5.348 -1.462 -14.321 1.00 87.62 117 ASN A C 1
ATOM 964 O O . ASN A 1 117 ? -5.419 -1.179 -15.513 1.00 87.62 117 ASN A O 1
ATOM 968 N N . ILE A 1 118 ? -4.750 -0.660 -13.436 1.00 86.69 118 ILE A N 1
ATOM 969 C CA . ILE A 1 118 ? -4.165 0.639 -13.809 1.00 86.69 118 ILE A CA 1
ATOM 970 C C . ILE A 1 118 ? -2.998 0.446 -14.777 1.00 86.69 118 ILE A C 1
ATOM 972 O O . ILE A 1 118 ? -2.934 1.098 -15.817 1.00 86.69 118 ILE A O 1
ATOM 976 N N . LEU A 1 119 ? -2.104 -0.491 -14.468 1.00 84.56 119 LEU A N 1
ATOM 977 C CA . LEU A 1 119 ? -0.923 -0.765 -15.286 1.00 84.56 119 LEU A CA 1
ATOM 978 C C . LEU A 1 119 ? -1.288 -1.307 -16.678 1.00 84.56 119 LEU A C 1
ATOM 980 O O . LEU A 1 119 ? -0.609 -1.013 -17.662 1.00 84.56 119 LEU A O 1
ATOM 984 N N . VAL A 1 120 ? -2.362 -2.098 -16.782 1.00 79.50 120 VAL A N 1
ATOM 985 C CA . VAL A 1 120 ? -2.893 -2.575 -18.070 1.00 79.50 120 VAL A CA 1
ATOM 986 C C . VAL A 1 120 ? -3.474 -1.421 -18.888 1.00 79.50 120 VAL A C 1
ATOM 988 O O . VAL A 1 120 ? -3.217 -1.342 -20.092 1.00 79.50 120 VAL A O 1
ATOM 991 N N . ASP A 1 121 ? -4.222 -0.516 -18.257 1.00 74.81 121 ASP A N 1
ATOM 992 C CA . ASP A 1 121 ? -4.802 0.647 -18.933 1.00 74.81 121 ASP A CA 1
ATOM 993 C C . ASP A 1 121 ? -3.719 1.605 -19.458 1.00 74.81 121 ASP A C 1
ATOM 995 O O . ASP A 1 121 ? -3.850 2.137 -20.562 1.00 74.81 121 ASP A O 1
ATOM 999 N N . GLU A 1 122 ? -2.616 1.787 -18.725 1.00 72.62 122 GLU A N 1
ATOM 1000 C CA . GLU A 1 122 ? -1.480 2.593 -19.192 1.00 72.62 122 GLU A CA 1
ATOM 1001 C C . GLU A 1 122 ? -0.788 1.986 -20.418 1.00 72.62 122 GLU A C 1
ATOM 1003 O O . GLU A 1 122 ? -0.488 2.702 -21.376 1.00 72.62 122 GLU A O 1
ATOM 1008 N N . LYS A 1 123 ? -0.591 0.661 -20.444 1.00 71.88 123 LYS A N 1
ATOM 1009 C CA . LYS A 1 123 ? 0.001 -0.024 -21.606 1.00 71.88 123 LYS A CA 1
ATOM 1010 C C . LYS A 1 123 ? -0.860 0.108 -22.861 1.00 71.88 123 LYS A C 1
ATOM 1012 O O . LYS A 1 123 ? -0.310 0.268 -23.945 1.00 71.88 123 LYS A O 1
ATOM 1017 N N . LYS A 1 124 ? -2.190 0.075 -22.723 1.00 68.56 124 LYS A N 1
ATOM 1018 C CA . LYS A 1 124 ? -3.122 0.255 -23.850 1.00 68.56 124 LYS A CA 1
ATOM 1019 C C . LYS A 1 124 ? -3.111 1.683 -24.397 1.00 68.56 124 LYS A C 1
ATOM 1021 O O . LYS A 1 124 ? -3.180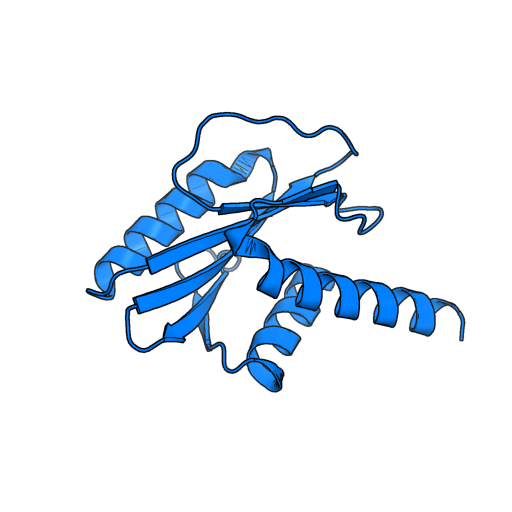 1.856 -25.607 1.00 68.56 124 LYS A O 1
ATOM 1026 N N . LYS A 1 125 ? -3.006 2.695 -23.528 1.00 64.50 125 LYS A N 1
ATOM 1027 C CA . LYS A 1 125 ? -2.954 4.111 -23.937 1.00 64.50 125 LYS A CA 1
ATOM 1028 C C . LYS A 1 125 ? -1.677 4.468 -24.697 1.00 64.50 125 LYS A C 1
ATOM 1030 O O . LYS A 1 125 ? -1.739 5.280 -25.601 1.00 64.50 125 LYS A O 1
ATOM 1035 N N . ASN A 1 126 ? -0.545 3.847 -24.364 1.00 61.31 126 ASN A N 1
ATOM 1036 C CA . ASN A 1 126 ? 0.736 4.108 -25.035 1.00 61.31 126 ASN A CA 1
ATOM 1037 C C . ASN A 1 126 ? 0.892 3.381 -26.390 1.00 61.31 126 ASN A C 1
ATOM 1039 O O . ASN A 1 126 ? 1.942 3.488 -27.018 1.00 61.31 126 ASN A O 1
ATOM 1043 N N . GLN A 1 127 ? -0.108 2.601 -26.812 1.00 55.78 127 GLN A N 1
ATOM 1044 C CA . GLN A 1 127 ? -0.137 1.884 -28.097 1.00 55.78 127 GLN A CA 1
ATOM 1045 C C . GLN A 1 127 ? -1.135 2.493 -29.101 1.00 55.78 127 GLN A C 1
ATOM 1047 O O . GLN A 1 127 ? -1.310 1.935 -30.184 1.00 55.78 127 GLN A O 1
ATOM 1052 N N . GLN A 1 128 ? -1.796 3.597 -28.738 1.00 43.91 128 GLN A N 1
ATOM 1053 C CA . GLN A 1 128 ? -2.697 4.383 -29.591 1.00 43.91 128 GLN A CA 1
ATOM 1054 C C . GLN A 1 128 ? -2.034 5.706 -29.959 1.00 43.91 128 GLN A C 1
ATOM 1056 O O . GLN A 1 128 ? -2.262 6.157 -31.101 1.00 43.91 128 GLN A O 1
#

Sequence (128 aa):
MSKFQKDFFYKLINSYGFVVEQYSETEEDFLALKYIEDGIYSVIISKEKDQKINATKAEEYLNTKNKKFAIHNVILLEDDMVNEEPVNFNRIFINGHSGKILKYDMLSEPIVKIIANILVDEKKKNQQ

Organism: NCBI:txid1121302

pLDDT: mean 89.73, std 9.45, range [43.91, 97.81]

Foldseek 3Di:
DDPLVVLLLVCCVPPPPWDKDAQDPDPPQIKTWDDDPQFIEIETEEEPVCQVVSVVSVVVSRVVVVGDYAYEYEYEYCDLDDDDDDDDHWYFYADNPLRDTNDTDPVCVVSVVSSVVSSVVVVVVVVD

Secondary structure (DSSP, 8-state):
--HHHHHHHHHHHHHH--EEEE-SSSTT-EEEEEEETTEEEEEEEEEGGGHHHHHHHHHHHHHTTTS-EEEEEEEEESSS-------SSEEEEEETTT--EEEE-GGGHHHHHHHHHHHHHHHHHTT-

Radius of gyration: 14.21 Å; chains: 1; bounding box: 33×30×47 Å